Protein AF-A0A379XXB9-F1 (afdb_monomer)

Mean predicted aligned error: 4.7 Å

pLDDT: mean 92.54, std 10.79, range [47.78, 98.31]

Foldseek 3Di:
DDLVPFPLPCVVQVPDPVNQWDQDPPSSGIDGDPQCVVHQVVVVHGRPCQVPDPVNQDADDDCVDCPGPVNVCPVVADWDDPPVVVVPPDPDIHGDDPDDDDDD

Organism: NCBI:txid59207

Solvent-accessible surface area (backbone atoms only — not comparable to full-atom values): 6884 Å² total; per-residue (Å²): 132,61,66,96,76,45,84,50,80,54,58,73,37,76,68,36,95,79,65,67,48,48,67,39,89,80,84,50,19,66,44,57,92,62,70,37,48,91,55,36,43,69,75,75,41,69,32,66,74,42,73,68,37,90,83,58,85,51,79,80,64,50,78,88,38,72,83,27,67,41,35,45,48,64,74,76,43,75,65,49,56,84,70,55,92,72,70,72,73,75,92,61,76,39,70,80,73,95,78,88,70,79,83,129

InterPro domains:
  IPR017896 4Fe-4S ferredoxin-type, iron-sulphur binding domain [PF13247] (4-62)
  IPR017896 4Fe-4S ferredoxin-type, iron-sulphur binding domain [PS51379] (1-26)
  IPR0179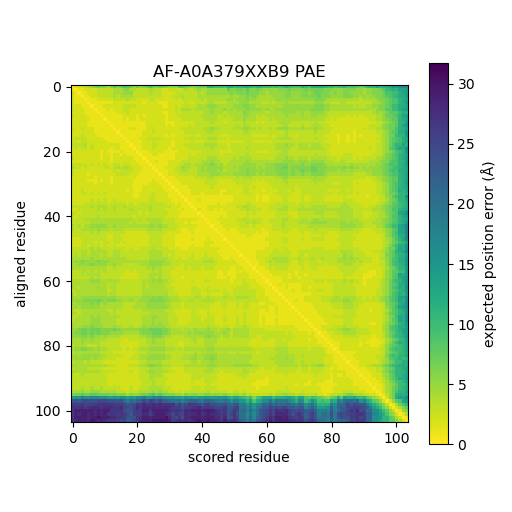00 4Fe-4S ferredoxin, iron-sulphur binding, conserved site [PS00198] (6-17)
  IPR050954 Electron transfer iron-sulfur cluster-binding protein [PTHR43177] (2-100)

Radius of gyration: 16.35 Å; Cα contacts (8 Å, |Δi|>4): 102; chains: 1; bounding box: 35×38×41 Å

Secondary structure (DSSP, 8-state):
--GGG-----HHHHT-TT--EEE-TTT--EEE--TTTTTTGGGTPPPHHHHT-TT-------TT-TTSHHHHHHHHS--B-TTGGGS---S--BPPP-SSPPP-

Nearest PDB structures (foldseek):
  2vpw-assembly1_B  TM=8.910E-01  e=1.878E-07  Thermus thermophilus HB27
  6cz8-assembly2_B  TM=8.639E-01  e=4.612E-06  Shewanella sp. ANA-3
  5ch7-assembly2_D  TM=8.997E-01  e=2.880E-04  Azospira oryzae PS
  2ivf-assembly1_B  TM=9.181E-01  e=3.517E-04  Aromatoleum aromaticum EbN1
  7b04-assembly8_V  TM=8.099E-01  e=2.683E-02  Candidatus Kuenenia stuttgartensis

Structure (mmCIF, N/CA/C/O backbone):
data_AF-A0A379XXB9-F1
#
_entry.id   AF-A0A379XXB9-F1
#
loop_
_atom_site.group_PDB
_atom_site.id
_atom_site.type_symbol
_atom_site.label_atom_id
_atom_site.label_alt_id
_atom_site.label_comp_id
_atom_site.label_asym_id
_atom_site.label_entity_id
_atom_site.label_seq_id
_atom_site.pdbx_PDB_ins_code
_atom_site.Cartn_x
_atom_site.Cartn_y
_atom_site.Cartn_z
_atom_site.occupancy
_atom_site.B_iso_or_equiv
_atom_site.auth_seq_id
_atom_site.auth_comp_id
_atom_site.auth_asym_id
_atom_site.auth_atom_id
_atom_site.pdbx_PDB_model_num
ATOM 1 N N . MET A 1 1 ? 2.106 -4.174 -10.287 1.00 82.19 1 MET A N 1
ATOM 2 C CA . MET A 1 1 ? 2.728 -3.699 -11.534 1.00 82.19 1 MET A CA 1
ATOM 3 C C . MET A 1 1 ? 3.455 -4.889 -12.153 1.00 82.19 1 MET A C 1
ATOM 5 O O . MET A 1 1 ? 3.939 -5.724 -11.389 1.00 82.19 1 MET A O 1
ATOM 9 N N . ASN A 1 2 ? 3.416 -5.047 -13.478 1.00 89.56 2 ASN A N 1
ATOM 10 C CA . ASN A 1 2 ? 4.147 -6.106 -14.175 1.00 89.56 2 ASN A CA 1
ATOM 11 C C . ASN A 1 2 ? 5.374 -5.486 -14.880 1.00 89.56 2 ASN A C 1
ATOM 13 O O . ASN A 1 2 ? 5.157 -4.734 -15.830 1.00 89.56 2 ASN A O 1
ATOM 17 N N . PRO A 1 3 ? 6.608 -5.733 -14.392 1.00 89.81 3 PRO A N 1
ATOM 18 C CA . PRO A 1 3 ? 7.841 -5.226 -14.995 1.00 89.81 3 PRO A CA 1
ATOM 19 C C . PRO A 1 3 ? 7.985 -5.612 -16.462 1.00 89.81 3 PRO A C 1
ATOM 21 O O . PRO A 1 3 ? 8.298 -4.748 -17.271 1.00 89.81 3 PRO A O 1
ATOM 24 N N . ASP A 1 4 ? 7.628 -6.848 -16.808 1.00 93.56 4 ASP A N 1
ATOM 25 C CA . ASP A 1 4 ? 7.843 -7.419 -18.144 1.00 93.56 4 ASP A CA 1
ATOM 26 C C . ASP A 1 4 ? 6.976 -6.760 -19.228 1.00 93.56 4 ASP A C 1
ATOM 28 O O . ASP A 1 4 ? 7.284 -6.826 -20.411 1.00 93.56 4 ASP A O 1
ATOM 32 N N . LEU A 1 5 ? 5.887 -6.095 -18.825 1.00 94.88 5 LEU A N 1
ATOM 33 C CA . LEU A 1 5 ? 4.969 -5.386 -19.725 1.00 94.88 5 LEU A CA 1
ATOM 34 C C . LEU A 1 5 ? 5.162 -3.863 -19.698 1.00 94.88 5 LEU A C 1
ATOM 36 O O . LEU A 1 5 ? 4.442 -3.127 -20.374 1.00 94.88 5 LEU A O 1
ATOM 40 N N . CYS A 1 6 ? 6.060 -3.346 -18.859 1.00 96.69 6 CYS A N 1
ATOM 41 C CA . CYS A 1 6 ? 6.192 -1.910 -18.658 1.00 96.69 6 CYS A CA 1
ATOM 42 C C . CYS A 1 6 ? 7.161 -1.287 -19.661 1.00 96.69 6 CYS A C 1
ATOM 44 O O . CYS A 1 6 ? 8.363 -1.497 -19.586 1.00 96.69 6 CYS A O 1
ATOM 46 N N . VAL A 1 7 ? 6.635 -0.418 -20.523 1.00 95.94 7 VAL A N 1
ATOM 47 C CA . VAL A 1 7 ? 7.414 0.312 -21.542 1.00 95.94 7 VAL A CA 1
ATOM 48 C C . VAL A 1 7 ? 8.007 1.640 -21.048 1.00 95.94 7 VAL A C 1
ATOM 50 O O . VAL A 1 7 ? 8.509 2.431 -21.836 1.00 95.94 7 VAL A O 1
ATOM 53 N N . GLY A 1 8 ? 7.889 1.952 -19.754 1.00 95.12 8 GLY A N 1
ATOM 54 C CA . GLY A 1 8 ? 8.491 3.163 -19.180 1.00 95.12 8 GLY A CA 1
ATOM 55 C C . GLY A 1 8 ? 7.850 4.500 -19.586 1.00 95.12 8 GLY A C 1
ATOM 56 O O . GLY A 1 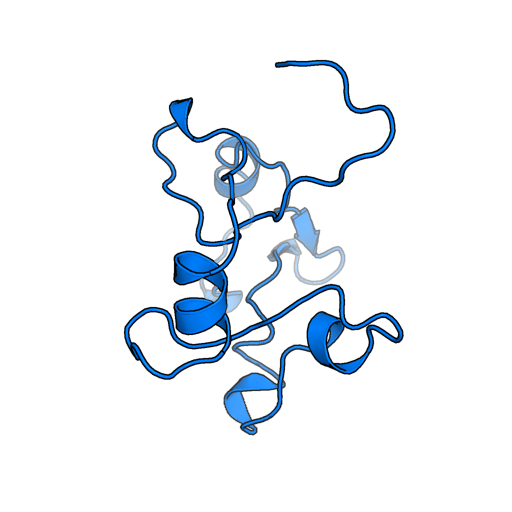8 ? 8.423 5.541 -19.294 1.00 95.12 8 GLY A O 1
ATOM 57 N N . CYS A 1 9 ? 6.650 4.519 -20.182 1.00 95.94 9 CYS A N 1
ATOM 58 C CA . CYS A 1 9 ? 5.993 5.747 -20.678 1.00 95.94 9 CYS A CA 1
ATOM 59 C C . CYS A 1 9 ? 5.584 6.773 -19.601 1.00 95.94 9 CYS A C 1
ATOM 61 O O . CYS A 1 9 ? 5.151 7.872 -19.922 1.00 95.94 9 CYS A O 1
ATOM 63 N N . GLN A 1 10 ? 5.660 6.410 -18.318 1.00 96.06 10 GLN A N 1
ATOM 64 C CA . GLN A 1 10 ? 5.379 7.270 -17.157 1.00 96.06 10 GLN A CA 1
ATOM 65 C C . GLN A 1 10 ? 3.951 7.833 -17.028 1.00 96.06 10 GLN A C 1
ATOM 67 O O . GLN A 1 10 ? 3.633 8.412 -15.989 1.00 96.06 10 GLN A O 1
ATOM 72 N N . TYR A 1 11 ? 3.033 7.583 -17.968 1.00 97.25 11 TYR A N 1
ATOM 73 C CA . TYR A 1 11 ? 1.641 8.043 -17.843 1.00 97.25 11 TYR A CA 1
ATOM 74 C C . TYR A 1 11 ? 0.957 7.560 -16.568 1.00 97.25 11 TYR A C 1
ATOM 76 O O . TYR A 1 11 ? 0.176 8.281 -15.954 1.00 97.25 11 TYR A O 1
ATOM 84 N N . CYS A 1 12 ? 1.299 6.357 -16.109 1.00 96.50 12 CYS A N 1
ATOM 85 C CA . CYS A 1 12 ? 0.751 5.833 -14.869 1.00 96.50 12 CYS A CA 1
ATOM 86 C C . CYS A 1 12 ? 1.187 6.640 -13.626 1.00 96.50 12 CYS A C 1
ATOM 88 O O . CYS A 1 12 ? 0.446 6.671 -12.643 1.00 96.50 12 CYS A O 1
ATOM 90 N N . ILE A 1 13 ? 2.358 7.289 -13.673 1.00 97.06 13 ILE A N 1
ATOM 91 C CA . ILE A 1 13 ? 2.879 8.171 -12.621 1.00 97.06 13 ILE A CA 1
ATOM 92 C C . ILE A 1 13 ? 2.120 9.495 -12.655 1.00 97.06 13 ILE A C 1
ATOM 94 O O . ILE A 1 13 ? 1.565 9.887 -11.629 1.00 97.06 13 ILE A O 1
ATOM 98 N N . ALA A 1 14 ? 2.015 10.116 -13.834 1.00 97.12 14 ALA A N 1
ATOM 99 C CA . ALA A 1 14 ? 1.262 11.356 -14.029 1.00 97.12 14 ALA A CA 1
ATOM 100 C C . ALA A 1 14 ? -0.213 11.216 -13.609 1.00 97.12 14 ALA A C 1
ATOM 102 O O . ALA A 1 14 ? -0.765 12.097 -12.957 1.00 97.12 14 ALA A O 1
ATOM 103 N N . ALA A 1 15 ? -0.830 10.070 -13.906 1.00 97.12 15 ALA A N 1
ATOM 104 C CA . ALA A 1 15 ? -2.223 9.793 -13.571 1.00 97.12 15 ALA A CA 1
ATOM 105 C C . ALA A 1 15 ? -2.474 9.538 -12.073 1.00 97.12 15 ALA A C 1
ATOM 107 O O . ALA A 1 15 ? -3.623 9.547 -11.636 1.00 97.12 15 ALA A O 1
ATOM 108 N N . CYS A 1 16 ? -1.448 9.241 -11.266 1.00 96.94 16 CYS A N 1
ATOM 109 C CA . CYS A 1 16 ? -1.660 8.861 -9.872 1.00 96.94 16 CYS A CA 1
ATOM 110 C C . CYS A 1 16 ? -1.813 10.100 -8.972 1.00 96.94 16 CYS A C 1
ATOM 112 O O . CYS A 1 16 ? -0.813 10.758 -8.674 1.00 96.94 16 CYS A O 1
ATOM 114 N N . PRO A 1 17 ? -3.004 10.370 -8.399 1.00 96.88 17 PRO A N 1
ATOM 115 C CA . PRO A 1 17 ? -3.220 11.585 -7.607 1.00 96.88 17 PRO A CA 1
ATOM 116 C C . PRO A 1 17 ? -2.488 11.577 -6.259 1.00 96.88 17 PRO A C 1
ATOM 118 O O . PRO A 1 17 ? -2.434 12.591 -5.562 1.00 96.88 17 PRO A O 1
ATOM 121 N N . TYR A 1 18 ? -1.939 10.428 -5.871 1.00 96.56 18 TYR A N 1
ATOM 122 C CA . TYR A 1 18 ? -1.195 10.237 -4.631 1.00 96.56 18 TYR A CA 1
ATOM 123 C C . TYR A 1 18 ? 0.316 10.387 -4.815 1.00 96.56 18 TYR A C 1
ATOM 125 O O . TYR A 1 18 ? 1.023 10.417 -3.818 1.00 96.56 18 TYR A O 1
ATOM 133 N N . ARG A 1 19 ? 0.816 10.466 -6.061 1.00 95.06 19 ARG A N 1
ATOM 134 C CA . ARG A 1 19 ? 2.258 10.543 -6.372 1.00 95.06 19 ARG A CA 1
ATOM 135 C C . ARG A 1 19 ? 3.102 9.433 -5.717 1.00 95.06 19 ARG A C 1
ATOM 137 O O . ARG A 1 19 ? 4.252 9.639 -5.365 1.00 95.06 19 ARG A O 1
ATOM 144 N N . VAL A 1 20 ? 2.530 8.235 -5.580 1.00 96.38 20 VAL A N 1
ATOM 145 C CA . VAL A 1 20 ? 3.181 7.056 -4.961 1.00 96.38 20 VAL A CA 1
ATOM 146 C C . VAL A 1 20 ? 3.712 6.048 -5.986 1.00 96.38 20 VAL A C 1
ATOM 148 O O . VAL A 1 20 ? 3.902 4.873 -5.671 1.00 96.38 20 VAL A O 1
ATOM 151 N N . ARG A 1 21 ? 3.882 6.476 -7.239 1.00 96.75 21 ARG A N 1
ATOM 152 C CA . ARG A 1 21 ? 4.491 5.676 -8.307 1.00 96.75 21 ARG A CA 1
ATOM 153 C C . ARG A 1 21 ? 5.771 6.365 -8.756 1.00 96.75 21 ARG A C 1
ATOM 155 O O . ARG A 1 21 ? 5.782 7.586 -8.868 1.00 96.75 21 ARG A O 1
ATOM 162 N N . PHE A 1 22 ? 6.808 5.591 -9.024 1.00 96.38 22 PHE A N 1
ATOM 163 C CA . PHE A 1 22 ? 8.135 6.090 -9.387 1.00 96.38 22 PHE A CA 1
ATOM 164 C C . PHE A 1 22 ? 8.750 5.212 -10.478 1.00 96.38 22 PHE A C 1
ATOM 166 O O . PHE A 1 22 ? 8.217 4.148 -10.774 1.00 96.38 22 PHE A O 1
ATOM 173 N N . ILE A 1 23 ? 9.844 5.647 -11.103 1.00 96.56 23 ILE A N 1
ATOM 174 C CA . ILE A 1 23 ? 10.622 4.807 -12.023 1.00 96.56 23 ILE A CA 1
ATOM 175 C C . ILE A 1 23 ? 11.760 4.163 -11.244 1.00 96.56 23 ILE A C 1
ATOM 177 O O . ILE A 1 23 ? 12.530 4.855 -10.580 1.00 96.56 23 ILE A O 1
ATOM 181 N N . HIS A 1 24 ? 11.869 2.841 -11.327 1.00 95.25 24 HIS A N 1
ATOM 182 C CA . HIS A 1 24 ? 12.967 2.119 -10.710 1.00 95.25 24 HIS A CA 1
ATOM 183 C C . HIS A 1 24 ? 14.289 2.472 -11.424 1.00 95.25 24 HIS A C 1
ATOM 185 O O . HIS A 1 24 ? 14.359 2.402 -12.657 1.00 95.25 24 HIS A O 1
ATOM 191 N N . PRO A 1 25 ? 15.358 2.835 -10.691 1.00 94.19 25 PRO A N 1
ATOM 192 C CA . PRO A 1 25 ? 16.559 3.425 -11.284 1.00 94.19 25 PRO A CA 1
ATOM 193 C C . PRO A 1 25 ? 17.322 2.471 -12.212 1.00 94.19 25 PRO A C 1
ATOM 195 O O . PRO A 1 25 ? 17.933 2.939 -13.171 1.00 94.19 25 PRO A O 1
ATOM 198 N N . VAL A 1 26 ? 17.255 1.159 -11.954 1.00 93.56 26 VAL A N 1
ATOM 199 C CA . VAL A 1 26 ? 17.942 0.118 -12.743 1.00 93.56 26 VAL A CA 1
ATOM 200 C C . VAL A 1 26 ? 17.064 -0.400 -13.883 1.00 93.56 26 VAL A C 1
ATOM 202 O O . VAL A 1 26 ? 17.362 -0.134 -15.038 1.00 93.56 26 VAL A O 1
ATOM 205 N N . SER A 1 27 ? 15.946 -1.074 -13.578 1.00 94.00 27 SER A N 1
ATOM 206 C CA . SER A 1 27 ? 15.053 -1.649 -14.598 1.00 94.00 27 SER A CA 1
ATOM 207 C C . SER A 1 27 ? 14.346 -0.628 -15.496 1.00 94.00 27 SER A C 1
ATOM 209 O O . SER A 1 27 ? 13.768 -1.020 -16.502 1.00 94.00 27 SER A O 1
ATOM 211 N N . LYS A 1 28 ? 14.335 0.666 -15.136 1.00 95.19 28 LYS A N 1
ATOM 212 C CA . LYS A 1 28 ? 13.602 1.743 -15.837 1.00 95.19 28 LYS A CA 1
ATOM 213 C C 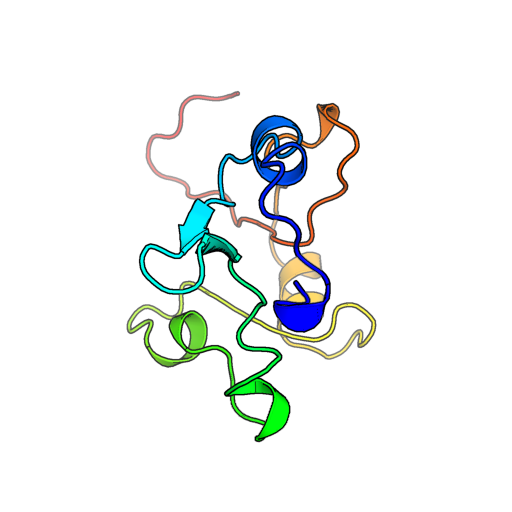. LYS A 1 28 ? 12.093 1.507 -15.961 1.00 95.19 28 LYS A C 1
ATOM 215 O O . LYS A 1 28 ? 11.402 2.204 -16.701 1.00 95.19 28 LYS A O 1
ATOM 220 N N . THR A 1 29 ? 11.554 0.575 -15.183 1.00 96.94 29 THR A N 1
ATOM 221 C CA . THR A 1 29 ? 10.127 0.279 -15.139 1.00 96.94 29 THR A CA 1
ATOM 222 C C . THR A 1 29 ? 9.440 1.062 -14.020 1.00 96.94 29 THR A C 1
ATOM 224 O O . THR A 1 29 ? 10.061 1.387 -13.008 1.00 96.94 29 THR A O 1
ATOM 227 N N . ALA A 1 30 ? 8.145 1.345 -14.158 1.00 97.25 30 ALA A N 1
ATOM 228 C CA . ALA A 1 30 ? 7.376 1.975 -13.085 1.00 97.25 30 ALA A CA 1
ATOM 229 C C . ALA A 1 30 ? 7.248 1.050 -11.868 1.00 97.25 30 ALA A C 1
ATOM 231 O O . ALA A 1 30 ? 7.033 -0.138 -12.024 1.00 97.25 30 ALA A O 1
ATOM 232 N N . ASP A 1 31 ? 7.296 1.571 -10.655 1.00 95.81 31 ASP A N 1
ATOM 233 C CA . ASP A 1 31 ? 7.089 0.784 -9.447 1.00 95.81 31 ASP A CA 1
ATOM 234 C C . ASP A 1 31 ? 6.257 1.558 -8.420 1.00 95.81 31 ASP A C 1
ATOM 236 O O . ASP A 1 31 ? 6.023 2.766 -8.549 1.00 95.81 31 ASP A O 1
ATOM 240 N N . LYS A 1 32 ? 5.696 0.826 -7.461 1.00 95.69 32 LYS A N 1
ATOM 241 C CA . LYS A 1 32 ? 4.875 1.335 -6.361 1.00 95.69 32 LYS A CA 1
ATOM 242 C C . LYS A 1 32 ? 4.742 0.266 -5.283 1.00 95.69 32 LY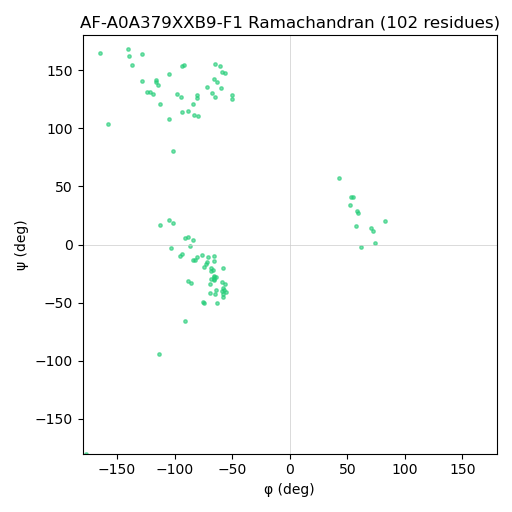S A C 1
ATOM 244 O O . LYS A 1 32 ? 4.846 -0.922 -5.573 1.00 95.69 32 LYS A O 1
ATOM 249 N N . CYS A 1 33 ? 4.305 0.668 -4.091 1.00 96.25 33 CYS A N 1
ATOM 250 C CA . CYS A 1 33 ? 3.820 -0.283 -3.089 1.00 96.25 33 CYS A CA 1
ATOM 251 C C . CYS A 1 33 ? 2.785 -1.249 -3.703 1.00 96.25 33 CYS A C 1
ATOM 253 O O . CYS A 1 33 ? 1.788 -0.830 -4.310 1.00 96.25 33 CYS A O 1
ATOM 255 N N . ASP A 1 34 ? 3.026 -2.550 -3.572 1.00 95.88 34 ASP A N 1
ATOM 256 C CA . ASP A 1 34 ? 2.143 -3.630 -4.013 1.00 95.88 34 ASP A CA 1
ATOM 257 C C . ASP A 1 34 ? 1.555 -4.418 -2.834 1.00 95.88 34 ASP A C 1
ATOM 259 O O . ASP A 1 34 ? 1.057 -5.520 -3.036 1.00 95.88 34 ASP A O 1
ATOM 263 N N . PHE A 1 35 ? 1.620 -3.850 -1.625 1.00 97.00 35 PHE A N 1
ATOM 264 C CA . PHE A 1 35 ? 1.295 -4.511 -0.358 1.00 97.00 35 PHE A CA 1
ATOM 265 C C . PHE A 1 35 ? 2.125 -5.771 -0.082 1.00 97.00 35 PHE A C 1
ATOM 267 O O . PHE A 1 35 ? 1.660 -6.679 0.594 1.00 97.00 35 PHE A O 1
ATOM 274 N N . CYS A 1 36 ? 3.359 -5.837 -0.594 1.00 97.19 36 CYS A N 1
ATOM 275 C CA . CYS A 1 36 ? 4.220 -7.019 -0.507 1.00 97.19 36 CYS A CA 1
ATOM 276 C C . CYS A 1 36 ? 3.598 -8.261 -1.164 1.00 97.19 36 CYS A C 1
ATOM 278 O O . CYS A 1 36 ? 3.910 -9.391 -0.784 1.00 97.19 36 CYS A O 1
ATOM 280 N N . ARG A 1 37 ? 2.722 -8.068 -2.160 1.00 95.88 37 ARG A N 1
ATOM 281 C CA . ARG A 1 37 ? 2.003 -9.154 -2.840 1.00 95.88 37 ARG A CA 1
ATOM 282 C C . ARG A 1 37 ? 2.944 -10.172 -3.469 1.00 95.88 37 ARG A C 1
ATOM 284 O O . ARG A 1 37 ? 2.683 -11.366 -3.393 1.00 95.88 37 ARG A O 1
ATOM 291 N N . LYS A 1 38 ? 4.014 -9.710 -4.120 1.00 94.06 38 LYS A N 1
ATOM 292 C CA . LYS A 1 38 ? 4.971 -10.602 -4.798 1.00 94.06 38 LYS A CA 1
ATOM 293 C C . LYS A 1 38 ? 6.022 -11.215 -3.868 1.00 94.06 38 LYS A C 1
ATOM 295 O O . LYS A 1 38 ? 6.722 -12.122 -4.301 1.00 94.06 38 LYS A O 1
ATOM 300 N N . THR A 1 39 ? 6.145 -10.702 -2.646 1.00 95.69 39 THR A N 1
ATOM 301 C CA . THR A 1 39 ? 7.157 -11.115 -1.668 1.00 95.69 39 THR A CA 1
ATOM 302 C C . THR A 1 39 ? 6.478 -11.789 -0.478 1.00 95.69 39 THR A C 1
ATOM 304 O O . THR A 1 39 ? 6.145 -12.965 -0.542 1.00 95.69 39 THR A O 1
ATOM 307 N N . ARG A 1 40 ? 6.179 -11.035 0.578 1.00 97.75 40 ARG A N 1
ATOM 308 C CA . ARG A 1 40 ? 5.764 -11.563 1.884 1.00 97.75 40 ARG A CA 1
ATOM 309 C C . ARG A 1 40 ? 4.381 -12.201 1.884 1.00 97.75 40 ARG A C 1
ATOM 311 O O . ARG A 1 40 ? 4.218 -13.276 2.448 1.00 97.75 40 ARG A O 1
ATOM 318 N N . LEU A 1 41 ? 3.403 -11.595 1.207 1.00 96.19 41 LEU A N 1
ATOM 319 C CA . LEU A 1 41 ? 2.050 -12.164 1.160 1.00 96.19 41 LEU A CA 1
ATOM 320 C C . LEU A 1 41 ? 2.019 -13.505 0.420 1.00 96.19 41 LEU A C 1
ATOM 322 O O . LEU A 1 41 ? 1.214 -14.366 0.760 1.00 96.19 41 LEU A O 1
ATOM 326 N N . LYS A 1 42 ? 2.907 -13.707 -0.564 1.00 95.62 42 LYS A N 1
ATOM 327 C CA . LYS A 1 42 ? 3.044 -14.989 -1.271 1.00 95.62 42 LYS A CA 1
ATOM 328 C C . LYS A 1 42 ? 3.516 -16.112 -0.337 1.00 95.62 42 LYS A C 1
ATOM 330 O O . LYS A 1 42 ? 3.188 -17.268 -0.568 1.00 95.62 42 LYS A O 1
ATOM 335 N N . GLU A 1 43 ? 4.248 -15.764 0.717 1.00 96.88 43 GLU A N 1
ATOM 336 C CA . GLU A 1 43 ? 4.739 -16.675 1.759 1.00 96.88 43 GLU A CA 1
ATOM 337 C C . GLU A 1 43 ? 3.765 -16.797 2.946 1.00 96.88 43 GLU A C 1
ATOM 339 O O . GLU A 1 43 ? 4.106 -17.392 3.964 1.00 96.88 43 GLU A O 1
ATOM 344 N N . GLY A 1 44 ? 2.573 -16.190 2.869 1.00 96.00 44 GLY A N 1
ATOM 345 C CA . GLY A 1 44 ? 1.620 -16.149 3.984 1.00 96.00 44 GLY A CA 1
ATOM 346 C C . GLY A 1 44 ? 2.028 -15.212 5.130 1.00 96.00 44 GLY A C 1
ATOM 347 O O . GLY A 1 44 ? 1.421 -15.249 6.197 1.00 96.00 44 GLY A O 1
ATOM 348 N N . ARG A 1 45 ? 3.041 -14.359 4.931 1.00 97.19 45 ARG A N 1
ATOM 349 C CA . ARG A 1 45 ? 3.507 -13.380 5.926 1.00 97.19 45 ARG A CA 1
ATOM 350 C C . ARG A 1 45 ? 2.810 -12.035 5.753 1.00 97.19 45 ARG A C 1
ATOM 352 O O . ARG A 1 45 ? 2.428 -11.663 4.646 1.00 97.19 45 ARG A O 1
ATOM 359 N N . LEU A 1 46 ? 2.727 -11.252 6.829 1.00 97.38 46 LEU A N 1
ATOM 360 C CA . LEU A 1 46 ? 2.225 -9.878 6.766 1.00 97.38 46 LEU A CA 1
ATOM 361 C C . LEU A 1 46 ? 3.151 -8.968 5.932 1.00 97.38 46 LEU A C 1
ATOM 363 O O . LEU A 1 46 ? 4.354 -9.239 5.810 1.00 97.38 46 LEU A O 1
ATOM 367 N N . PRO A 1 47 ? 2.631 -7.861 5.362 1.00 98.31 47 PRO A N 1
ATOM 368 C CA . PRO A 1 47 ? 3.459 -6.872 4.681 1.00 98.31 47 PRO A CA 1
ATOM 369 C C . PRO A 1 47 ? 4.566 -6.324 5.585 1.00 98.31 47 PRO A C 1
ATOM 371 O O . PRO A 1 47 ? 4.383 -6.169 6.790 1.00 98.31 47 PRO A O 1
ATOM 374 N N . ALA A 1 48 ? 5.710 -5.976 4.991 1.00 98.12 48 ALA A N 1
ATOM 375 C CA . ALA A 1 48 ? 6.914 -5.620 5.742 1.00 98.12 48 ALA A CA 1
ATOM 376 C C . ALA A 1 48 ? 6.672 -4.443 6.695 1.00 98.12 48 ALA A C 1
ATOM 378 O O . ALA A 1 48 ? 7.040 -4.515 7.857 1.00 98.12 48 ALA A O 1
ATOM 379 N N . CYS A 1 49 ? 5.992 -3.399 6.212 1.00 98.00 49 CYS A N 1
ATOM 380 C CA . CYS A 1 49 ? 5.679 -2.212 7.003 1.00 98.00 49 CYS A CA 1
ATOM 381 C C . CYS A 1 49 ? 4.723 -2.484 8.174 1.00 98.00 49 CYS A C 1
ATOM 383 O O . CYS A 1 49 ? 4.769 -1.758 9.161 1.00 98.00 49 CYS A O 1
ATOM 385 N N . VAL A 1 50 ? 3.867 -3.505 8.068 1.00 97.81 50 VAL A N 1
ATOM 386 C CA . VAL A 1 50 ? 2.935 -3.913 9.129 1.00 97.81 50 VAL A CA 1
ATOM 387 C C . VAL A 1 50 ? 3.704 -4.648 10.219 1.00 97.81 50 VAL A C 1
ATOM 389 O O . VAL A 1 50 ? 3.610 -4.290 11.387 1.00 97.81 50 VAL A O 1
ATOM 392 N N . GLU A 1 51 ? 4.521 -5.629 9.829 1.00 96.56 51 GLU A N 1
ATOM 393 C CA . GLU A 1 51 ? 5.301 -6.445 10.767 1.00 96.56 51 GLU A CA 1
ATOM 394 C C . GLU A 1 51 ? 6.418 -5.647 11.452 1.00 96.56 51 GLU A C 1
ATOM 396 O O . GLU A 1 51 ? 6.714 -5.881 12.619 1.00 96.56 51 GLU A O 1
ATOM 401 N N . SER A 1 52 ? 7.022 -4.676 10.759 1.00 97.44 52 SER A N 1
ATOM 40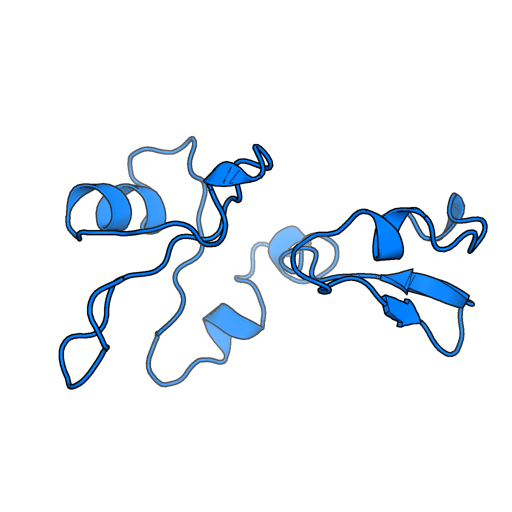2 C CA . SER A 1 52 ? 8.129 -3.883 11.302 1.00 97.44 52 SER A CA 1
ATOM 403 C C . SER A 1 52 ? 7.694 -2.741 12.222 1.00 97.44 52 SER A C 1
ATOM 405 O O . SER A 1 52 ? 8.555 -2.087 12.802 1.00 97.44 52 SER A O 1
ATOM 407 N N . CYS A 1 53 ? 6.400 -2.409 12.299 1.00 95.88 53 CYS A N 1
ATOM 408 C CA . CYS A 1 53 ? 5.934 -1.230 13.026 1.00 95.88 53 CYS A CA 1
ATOM 409 C C . CYS A 1 53 ? 5.875 -1.501 14.543 1.00 95.88 53 CYS A C 1
ATOM 411 O O . CYS A 1 53 ? 4.975 -2.216 14.989 1.00 95.88 53 CYS A O 1
ATOM 413 N N . PRO A 1 54 ? 6.752 -0.896 15.369 1.00 95.44 54 PRO A N 1
ATOM 414 C CA . PRO A 1 54 ? 6.795 -1.191 16.804 1.00 95.44 54 PRO A CA 1
ATOM 415 C C . PRO A 1 54 ? 5.545 -0.698 17.544 1.00 95.44 54 PRO A C 1
ATOM 417 O O . PRO A 1 54 ? 5.123 -1.298 18.528 1.00 95.44 54 PRO A O 1
ATOM 420 N N . THR A 1 55 ? 4.922 0.376 17.052 1.00 95.19 55 THR A N 1
ATOM 421 C CA . THR A 1 55 ? 3.703 0.964 17.624 1.00 95.19 55 THR A CA 1
ATOM 422 C C . THR A 1 55 ? 2.419 0.328 17.096 1.00 95.19 55 THR A C 1
ATOM 424 O O . THR A 1 55 ? 1.337 0.732 17.514 1.00 95.19 55 THR A O 1
ATOM 427 N N . LYS A 1 56 ? 2.513 -0.646 16.176 1.00 93.00 56 LYS A N 1
ATOM 428 C CA . LYS A 1 56 ? 1.362 -1.304 15.532 1.00 93.00 56 LYS A CA 1
ATOM 429 C C . LYS A 1 56 ? 0.379 -0.315 14.887 1.00 93.00 56 LYS A C 1
ATOM 431 O O . LYS A 1 56 ? -0.833 -0.479 14.955 1.00 93.00 56 LYS A O 1
ATOM 436 N N . ALA A 1 57 ? 0.908 0.722 14.236 1.00 93.75 57 ALA A N 1
ATOM 437 C CA . ALA A 1 57 ? 0.104 1.761 13.588 1.00 93.75 57 ALA A CA 1
ATOM 438 C C . ALA A 1 57 ? -0.617 1.294 12.307 1.00 93.75 57 ALA A C 1
ATOM 440 O O . ALA A 1 57 ? -1.491 1.995 11.798 1.00 93.75 57 ALA A O 1
ATOM 441 N N . LEU A 1 58 ? -0.228 0.146 11.748 1.00 96.50 58 LEU A N 1
ATOM 442 C CA . LEU A 1 58 ? -0.774 -0.394 10.508 1.00 96.50 58 LEU A CA 1
ATOM 443 C C . LEU A 1 58 ? -1.431 -1.745 10.780 1.00 96.50 58 LEU A C 1
ATOM 445 O O . LEU A 1 58 ? -0.782 -2.640 11.310 1.00 96.50 58 LEU A O 1
ATOM 449 N N . THR A 1 59 ? -2.668 -1.906 10.317 1.00 96.56 59 THR A N 1
ATOM 450 C CA . THR A 1 59 ? -3.361 -3.198 10.250 1.00 96.56 59 THR A CA 1
ATOM 451 C C . THR A 1 59 ? -3.605 -3.555 8.789 1.00 96.56 59 THR A C 1
ATOM 453 O O . THR A 1 59 ? -3.991 -2.703 7.983 1.00 96.56 59 THR A O 1
ATOM 456 N N . PHE A 1 60 ? -3.380 -4.817 8.431 1.00 97.44 60 PHE A N 1
ATOM 457 C CA . PHE A 1 60 ? -3.582 -5.334 7.081 1.00 97.44 60 PHE A CA 1
ATOM 458 C C . PHE A 1 60 ? -4.448 -6.590 7.119 1.00 97.44 60 PHE A C 1
ATOM 460 O O . PHE A 1 60 ? -4.285 -7.424 8.002 1.00 97.44 60 PHE A O 1
ATOM 467 N N . GLY A 1 61 ? -5.354 -6.738 6.155 1.00 96.38 61 GLY A N 1
ATOM 468 C CA . GLY A 1 61 ? -6.239 -7.895 6.082 1.00 96.38 61 GLY A CA 1
ATOM 469 C C . GLY A 1 61 ? -7.143 -7.878 4.854 1.00 96.38 61 GLY A C 1
ATOM 470 O O . GLY A 1 61 ? -7.081 -6.961 4.029 1.00 96.38 61 GLY A O 1
ATOM 471 N N . ASN A 1 62 ? -7.975 -8.912 4.739 1.00 96.00 62 ASN A N 1
ATOM 472 C CA . ASN A 1 62 ? -8.939 -9.057 3.658 1.00 96.00 62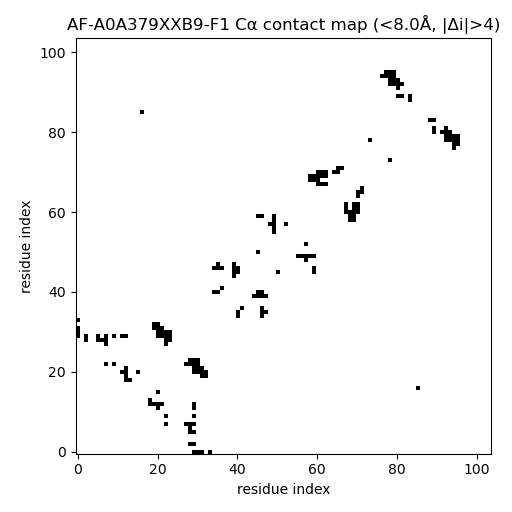 ASN A CA 1
ATOM 473 C C . ASN A 1 62 ? -10.230 -8.284 3.974 1.00 96.00 62 ASN A C 1
ATOM 475 O O . ASN A 1 62 ? -10.889 -8.562 4.969 1.00 96.00 62 ASN A O 1
ATOM 479 N N . LEU A 1 63 ? -10.603 -7.332 3.118 1.00 96.19 63 LEU A N 1
ATOM 480 C CA . LEU A 1 63 ? -11.834 -6.549 3.287 1.00 96.19 63 LEU A CA 1
ATOM 481 C C . LEU A 1 63 ? -13.106 -7.340 2.956 1.00 96.19 63 LEU A C 1
ATOM 483 O O . LEU A 1 63 ? -14.183 -6.928 3.374 1.00 96.19 63 LEU A O 1
ATOM 487 N N . ASP A 1 64 ? -12.983 -8.441 2.210 1.00 96.62 64 ASP A N 1
ATOM 488 C CA . ASP A 1 64 ? -14.111 -9.316 1.870 1.00 96.62 64 ASP A CA 1
ATOM 489 C C . ASP A 1 64 ? -14.403 -10.331 2.991 1.00 96.62 64 ASP A C 1
ATOM 491 O O . ASP A 1 64 ? -15.460 -10.954 3.010 1.00 96.62 64 ASP A O 1
ATOM 495 N N . ASP A 1 65 ? -13.477 -10.477 3.943 1.00 97.69 65 ASP A N 1
ATOM 496 C CA . ASP A 1 65 ? -13.650 -11.272 5.154 1.00 97.69 65 ASP A CA 1
ATOM 497 C C . ASP A 1 65 ? -14.153 -10.358 6.291 1.00 97.69 65 ASP A C 1
ATOM 499 O O . ASP A 1 65 ? -13.419 -9.453 6.716 1.00 97.69 65 ASP A O 1
ATOM 503 N N . PRO A 1 66 ? -15.391 -10.545 6.790 1.00 96.00 66 PRO A N 1
ATOM 504 C CA . PRO A 1 66 ? -15.956 -9.712 7.847 1.00 96.00 66 PRO A CA 1
ATOM 505 C C . PRO A 1 66 ? -15.245 -9.878 9.198 1.00 96.00 66 PRO A C 1
ATOM 507 O O . PRO A 1 66 ? -15.309 -8.945 10.011 1.00 96.00 66 PRO A O 1
ATOM 510 N N . ASP A 1 67 ? -14.554 -10.997 9.421 1.00 96.44 67 ASP A N 1
ATOM 511 C CA . ASP A 1 67 ? -13.877 -11.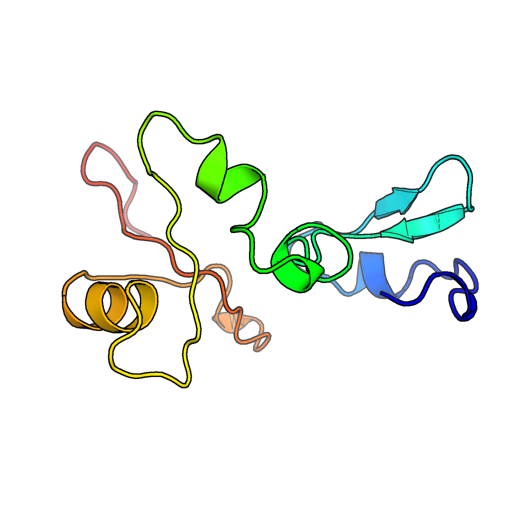333 10.678 1.00 96.44 67 ASP A CA 1
ATOM 512 C C . ASP A 1 67 ? -12.398 -10.915 10.687 1.00 96.44 67 ASP A C 1
ATOM 514 O O . ASP A 1 67 ? -11.740 -10.906 11.741 1.00 96.44 67 ASP A O 1
ATOM 518 N N . SER A 1 68 ? -11.880 -10.468 9.540 1.00 96.88 68 SER A N 1
ATOM 519 C CA . SER A 1 68 ? -10.532 -9.921 9.442 1.00 96.88 68 SER A CA 1
ATOM 520 C C . SER A 1 68 ? -10.345 -8.714 10.369 1.00 96.88 68 SER A C 1
ATOM 522 O O . SER A 1 68 ? -11.267 -7.937 10.641 1.00 96.88 68 SER A O 1
ATOM 524 N N . GLU A 1 69 ? -9.122 -8.539 10.873 1.00 94.75 69 GLU A N 1
ATOM 525 C CA . GLU A 1 69 ? -8.810 -7.463 11.822 1.00 94.75 69 GLU A CA 1
ATOM 526 C C . GLU A 1 69 ? -9.122 -6.077 11.237 1.00 94.75 69 GLU A C 1
ATOM 528 O O . GLU A 1 69 ? -9.700 -5.228 11.913 1.00 94.75 69 GLU A O 1
ATOM 533 N N . VAL A 1 70 ? -8.826 -5.865 9.949 1.00 96.62 70 VAL A N 1
ATOM 534 C CA . VAL A 1 70 ? -9.149 -4.607 9.266 1.00 96.62 70 VAL A CA 1
ATOM 535 C C . VAL A 1 70 ? -10.662 -4.392 9.164 1.00 96.62 70 VAL A C 1
ATOM 537 O O . VAL A 1 70 ? -11.128 -3.289 9.437 1.00 96.62 70 VAL A O 1
ATOM 540 N N . SER A 1 71 ? -11.447 -5.424 8.838 1.00 96.81 71 SER A N 1
ATOM 541 C CA . SER A 1 71 ? -12.907 -5.317 8.736 1.00 96.81 71 SER A CA 1
ATOM 542 C C . SER A 1 71 ? -13.552 -4.991 10.082 1.00 96.81 71 SER A C 1
ATOM 544 O O . SER A 1 71 ? -14.470 -4.171 10.132 1.00 96.81 71 SER A O 1
ATOM 546 N N . ARG A 1 72 ? -13.046 -5.574 11.177 1.00 96.31 72 ARG A N 1
ATOM 547 C CA . ARG A 1 72 ? -13.463 -5.231 12.546 1.00 96.31 72 ARG A CA 1
ATOM 548 C C . ARG A 1 72 ? -13.125 -3.781 12.897 1.00 96.31 72 ARG A C 1
ATOM 550 O O . ARG A 1 72 ? -14.024 -3.022 13.255 1.00 96.31 72 ARG A O 1
ATOM 557 N N . LEU A 1 73 ? -11.881 -3.350 12.672 1.00 94.88 73 LEU A N 1
ATOM 558 C CA . LEU A 1 73 ? -11.454 -1.969 12.945 1.00 94.88 73 LEU A CA 1
ATOM 559 C C . LEU A 1 73 ? -12.276 -0.921 12.185 1.00 94.88 73 LEU A C 1
ATOM 561 O O . LEU A 1 73 ? -12.572 0.136 12.739 1.00 94.88 73 LEU A O 1
ATOM 565 N N . LEU A 1 74 ? -12.662 -1.204 10.937 1.00 95.81 74 LEU A N 1
ATOM 566 C CA . LEU A 1 74 ? -13.487 -0.297 10.133 1.00 95.81 74 LEU A CA 1
ATOM 567 C C . LEU A 1 74 ? -14.924 -0.147 10.650 1.00 95.81 74 LEU A C 1
ATOM 569 O O . LEU A 1 74 ? -15.563 0.855 10.332 1.00 95.81 74 LEU A O 1
ATOM 573 N N . ARG A 1 75 ? -15.434 -1.116 11.422 1.00 95.88 75 ARG A N 1
ATOM 574 C CA . ARG A 1 75 ? -16.740 -1.019 12.097 1.00 95.88 75 ARG A CA 1
ATOM 575 C C . ARG A 1 75 ? -16.640 -0.309 13.445 1.00 95.88 75 ARG A C 1
ATOM 577 O O . ARG A 1 75 ? -17.576 0.375 13.839 1.00 95.88 75 ARG A O 1
ATOM 584 N N . GLU A 1 76 ? -15.521 -0.483 14.142 1.00 94.94 76 GLU A N 1
ATOM 585 C CA . GLU A 1 76 ? -15.335 -0.003 15.516 1.00 94.94 76 GLU A CA 1
ATOM 586 C C . GLU A 1 76 ? -14.806 1.432 15.607 1.00 94.94 76 GLU A C 1
ATOM 588 O O . GLU A 1 76 ? -15.102 2.137 16.572 1.00 94.94 76 GLU A O 1
ATOM 593 N N . LYS A 1 77 ? -13.992 1.875 14.641 1.00 91.94 77 LYS A N 1
ATOM 594 C CA . LYS A 1 77 ? -13.330 3.185 14.686 1.00 91.94 77 LYS A CA 1
ATOM 595 C C . LYS A 1 77 ? -13.807 4.090 13.552 1.00 91.94 77 LYS A C 1
ATOM 597 O O . LYS A 1 77 ? -13.939 3.625 12.417 1.00 91.94 77 LYS A O 1
ATOM 602 N N . PRO A 1 78 ? -13.980 5.403 13.804 1.00 92.81 78 PRO A N 1
ATOM 603 C CA . PRO A 1 78 ? -14.155 6.352 12.716 1.00 92.81 78 PRO A CA 1
ATOM 604 C C . PRO A 1 78 ? -12.917 6.302 11.820 1.00 92.81 78 PRO A C 1
ATOM 606 O O . PRO A 1 78 ? -11.783 6.290 12.301 1.00 92.81 78 PRO A O 1
ATOM 609 N N . THR A 1 79 ? -13.127 6.263 10.508 1.00 94.25 79 THR A N 1
ATOM 610 C CA . THR A 1 79 ? -12.034 6.291 9.537 1.00 94.25 79 THR A CA 1
ATOM 611 C C . THR A 1 79 ? -12.354 7.207 8.375 1.00 94.25 79 THR A C 1
ATOM 613 O O . THR A 1 79 ? -13.512 7.431 8.026 1.00 94.25 79 THR A O 1
ATOM 616 N N . TYR A 1 80 ? -11.306 7.718 7.740 1.00 93.56 80 TYR A N 1
ATOM 617 C CA . TYR A 1 80 ? -11.421 8.483 6.509 1.00 93.56 80 TYR A CA 1
ATOM 618 C C . TYR A 1 80 ? -10.486 7.936 5.433 1.00 93.56 80 TYR A C 1
ATOM 620 O O . TYR A 1 80 ? -9.552 7.165 5.685 1.00 93.56 80 TYR A O 1
ATOM 628 N N . ARG A 1 81 ? -10.752 8.341 4.191 1.00 94.44 81 ARG A N 1
ATOM 629 C CA . ARG A 1 81 ? -9.938 7.998 3.025 1.00 94.44 81 ARG A CA 1
ATOM 630 C C . ARG A 1 81 ? -9.478 9.259 2.320 1.00 94.44 81 ARG A C 1
ATOM 632 O O . ARG A 1 81 ? -10.269 10.146 2.016 1.00 94.44 81 ARG A O 1
ATOM 639 N N . TYR A 1 82 ? -8.185 9.316 2.031 1.00 92.94 82 TYR A N 1
ATOM 640 C CA . TYR A 1 82 ? -7.564 10.499 1.452 1.00 92.94 82 TYR A CA 1
ATOM 641 C C . TYR A 1 82 ? -7.963 10.708 -0.021 1.00 92.94 82 TYR A C 1
ATOM 643 O O . TYR A 1 82 ? -7.933 9.767 -0.824 1.00 92.94 82 TYR A O 1
ATOM 651 N N . LYS A 1 83 ? -8.293 11.958 -0.383 1.00 94.81 83 LYS A N 1
ATOM 652 C CA . LYS A 1 83 ? -8.688 12.394 -1.740 1.00 94.81 83 LYS A CA 1
ATOM 653 C C . LYS A 1 83 ? -9.867 11.614 -2.342 1.00 94.81 83 LYS A C 1
ATOM 655 O O . LYS A 1 83 ? -9.860 11.296 -3.530 1.00 94.81 83 LYS A O 1
ATOM 660 N N . LEU A 1 84 ? -10.888 11.310 -1.536 1.00 93.81 84 LEU A N 1
ATOM 661 C CA . LEU A 1 84 ? -12.051 10.539 -1.993 1.00 93.81 84 LEU A CA 1
ATOM 662 C C . LEU A 1 84 ? -12.794 11.206 -3.168 1.00 93.81 84 LEU A C 1
ATOM 664 O O . LEU A 1 84 ? -13.264 10.499 -4.058 1.00 93.81 84 LEU A O 1
ATOM 668 N N . ALA A 1 85 ? -12.808 12.544 -3.219 1.00 95.75 85 ALA A N 1
ATOM 669 C CA . ALA A 1 85 ? -13.417 13.335 -4.293 1.00 95.75 85 ALA A CA 1
ATOM 670 C C . ALA A 1 85 ? -12.858 13.036 -5.701 1.00 95.75 85 ALA A C 1
ATOM 672 O O . ALA A 1 85 ? -13.527 13.298 -6.691 1.00 95.75 85 ALA A O 1
ATOM 673 N N . LEU A 1 86 ? -11.660 12.445 -5.811 1.00 96.12 86 LEU A N 1
ATOM 674 C CA . LEU A 1 86 ? -11.041 12.098 -7.098 1.00 96.12 86 LEU A CA 1
ATOM 675 C C . LEU A 1 86 ? -11.515 10.749 -7.672 1.00 96.12 86 LEU A C 1
ATOM 677 O O . LEU A 1 86 ? -10.971 10.282 -8.669 1.00 96.12 86 LEU A O 1
ATOM 681 N N . GLY A 1 87 ? -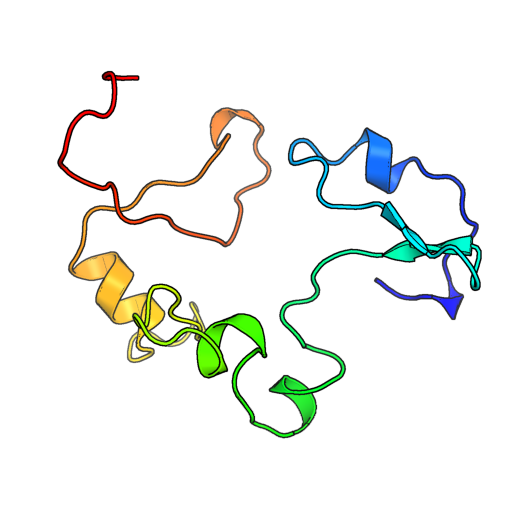12.473 10.072 -7.031 1.00 95.75 87 GLY A N 1
ATOM 682 C CA . GLY A 1 87 ? -13.130 8.878 -7.582 1.00 95.75 87 GLY A CA 1
ATOM 683 C C . GLY A 1 87 ? -12.300 7.584 -7.582 1.00 95.75 87 GLY A C 1
ATOM 684 O O . GLY A 1 87 ? -12.794 6.540 -7.999 1.00 95.75 87 GLY A O 1
ATOM 685 N N . THR A 1 88 ? -11.069 7.596 -7.064 1.00 95.44 88 THR A N 1
ATOM 686 C CA . THR A 1 88 ? -10.141 6.443 -7.077 1.00 95.44 88 THR A CA 1
ATOM 687 C C . THR A 1 88 ? -10.463 5.341 -6.062 1.00 95.44 88 THR A C 1
ATOM 689 O O . THR A 1 88 ? -9.831 4.286 -6.098 1.00 95.44 88 THR A O 1
ATOM 692 N N . LYS A 1 89 ? -11.413 5.579 -5.142 1.00 95.69 89 LYS A N 1
ATOM 693 C CA . LYS A 1 89 ? -11.879 4.631 -4.107 1.00 95.69 89 LYS A CA 1
ATOM 694 C C . LYS A 1 89 ? -10.716 3.867 -3.425 1.00 95.69 89 LYS A C 1
ATOM 696 O O . LYS A 1 89 ? -10.706 2.633 -3.453 1.00 95.69 89 LYS A O 1
ATOM 701 N N . PRO A 1 90 ? -9.734 4.561 -2.809 1.00 96.38 90 PRO A N 1
ATOM 702 C CA . PRO A 1 90 ? -8.533 3.922 -2.269 1.00 96.38 90 PRO A CA 1
ATOM 703 C C . PRO A 1 90 ? -8.872 2.891 -1.181 1.00 96.38 90 PRO A C 1
ATOM 705 O O . PRO A 1 90 ? -9.895 2.996 -0.499 1.00 96.38 90 PRO A O 1
ATOM 708 N N . LYS A 1 91 ? -7.989 1.899 -1.017 1.00 96.50 91 LYS A N 1
ATOM 709 C CA . LYS A 1 91 ? -8.118 0.784 -0.058 1.00 96.50 91 LYS A CA 1
ATOM 710 C C . LYS A 1 91 ? -7.202 0.924 1.163 1.00 96.50 91 LYS A C 1
ATOM 712 O O . LYS A 1 91 ? -6.893 -0.053 1.827 1.00 96.50 91 LYS A O 1
ATOM 717 N N . VAL A 1 92 ? -6.756 2.147 1.438 1.00 96.06 92 VAL A N 1
ATOM 718 C CA . VAL A 1 92 ? -6.035 2.505 2.662 1.00 96.06 92 VAL A CA 1
ATOM 719 C C . VAL A 1 92 ? -6.939 3.440 3.448 1.00 96.06 92 VAL A C 1
ATOM 721 O O . VAL A 1 92 ? -7.330 4.493 2.937 1.00 96.06 92 VAL A O 1
ATOM 724 N N . TYR A 1 93 ? -7.277 3.029 4.662 1.00 96.25 93 TYR A N 1
ATOM 725 C CA . TYR A 1 93 ? -8.131 3.759 5.589 1.00 96.25 93 TYR A CA 1
ATOM 726 C C . TYR A 1 93 ? -7.256 4.369 6.678 1.00 96.25 93 TYR A C 1
ATOM 728 O O . TYR A 1 93 ? -6.219 3.805 7.030 1.00 96.25 93 TYR A O 1
ATOM 736 N N . ARG A 1 94 ? -7.643 5.540 7.174 1.00 94.50 94 ARG A N 1
ATOM 737 C CA . ARG A 1 94 ? -6.911 6.258 8.217 1.00 94.50 94 ARG A CA 1
ATOM 738 C C . ARG A 1 94 ? -7.822 6.466 9.408 1.00 94.50 94 ARG A C 1
ATOM 740 O O . ARG A 1 94 ? -8.946 6.929 9.232 1.00 94.50 94 ARG A O 1
ATOM 747 N N . VAL A 1 95 ? -7.326 6.132 10.592 1.00 92.06 95 VAL A N 1
ATOM 748 C CA . VAL A 1 95 ? -7.959 6.514 11.855 1.00 92.06 95 VAL A CA 1
ATOM 749 C C . VAL A 1 95 ? -7.547 7.965 12.134 1.00 92.06 95 VAL A C 1
ATOM 751 O O . VAL A 1 95 ? -6.348 8.250 12.070 1.00 92.06 95 VAL A O 1
ATOM 754 N N . PRO A 1 96 ? -8.491 8.894 12.364 1.00 88.94 96 PRO A N 1
ATOM 755 C CA . PRO A 1 96 ? -8.159 10.271 12.706 1.00 88.94 96 PRO A CA 1
ATOM 756 C C . PRO A 1 96 ? -7.418 10.308 14.046 1.00 88.94 96 PRO A C 1
ATOM 758 O O . PRO A 1 96 ? -7.757 9.567 14.971 1.00 88.94 96 PRO A O 1
ATOM 761 N N . PHE A 1 97 ? -6.398 11.156 14.144 1.00 76.38 97 PHE A N 1
ATOM 762 C CA . PHE A 1 97 ? -5.653 11.363 15.381 1.00 76.38 97 PHE A CA 1
ATOM 763 C C . PHE A 1 97 ? -6.182 12.612 16.088 1.00 76.38 97 PHE A C 1
ATOM 765 O O . PHE A 1 97 ? -6.282 13.675 15.484 1.00 76.38 97 PHE A O 1
ATOM 772 N N . SER A 1 98 ? -6.506 12.511 17.376 1.00 62.00 98 SER A N 1
ATOM 773 C CA . SER A 1 98 ? -6.955 13.653 18.174 1.00 62.00 98 SER A CA 1
ATOM 774 C C . SER A 1 98 ? -5.824 14.194 19.054 1.00 62.00 98 SER A C 1
ATOM 776 O O . SER A 1 98 ? -5.772 13.898 20.246 1.00 62.00 98 SER A O 1
ATOM 778 N N . TYR A 1 99 ? -4.941 15.004 18.458 1.00 47.78 99 TYR A N 1
ATOM 779 C CA . TYR A 1 99 ? -4.314 16.163 19.111 1.00 47.78 99 TYR A CA 1
ATOM 780 C C . TYR A 1 99 ? -3.816 17.153 18.036 1.00 47.78 99 TYR A C 1
ATOM 782 O O . TYR A 1 99 ? -2.796 16.911 17.396 1.00 47.78 99 TYR A O 1
ATOM 790 N N . GLY A 1 100 ? -4.546 18.258 17.824 1.00 57.28 100 GLY A N 1
ATOM 791 C CA . GLY A 1 100 ? -4.093 19.399 17.009 1.00 57.28 100 GLY A CA 1
ATOM 792 C C . GLY A 1 100 ? -4.252 19.328 15.478 1.00 57.28 100 GLY A C 1
ATOM 793 O O . GLY A 1 100 ? -3.566 20.080 14.792 1.00 57.28 100 GLY A O 1
ATOM 794 N N . GLU A 1 101 ? -5.125 18.488 14.908 1.00 53.72 101 GLU A N 1
ATOM 795 C CA . GLU A 1 101 ? -5.435 18.562 13.465 1.00 53.72 101 GLU A CA 1
ATOM 796 C C . GLU A 1 101 ? -6.455 19.681 13.169 1.00 53.72 101 GLU A C 1
ATOM 798 O O . GLU A 1 101 ? -7.511 19.761 13.796 1.00 53.72 101 GLU A O 1
ATOM 803 N N . VAL A 1 102 ? -6.124 20.557 12.211 1.00 55.59 102 VAL A N 1
ATOM 804 C CA . VAL A 1 102 ? -7.014 21.616 11.708 1.00 55.59 102 VAL A CA 1
ATOM 805 C C . VAL A 1 102 ? -8.202 20.949 11.017 1.00 55.59 102 VAL A C 1
ATOM 807 O O . VAL A 1 102 ? -8.006 20.106 10.140 1.00 55.59 102 VAL A O 1
ATOM 810 N N . SER A 1 103 ? -9.419 21.316 11.423 1.00 48.94 103 SER A N 1
ATOM 811 C CA . SER A 1 103 ? -10.657 20.869 10.782 1.00 48.94 103 SER A CA 1
ATOM 812 C C . SER A 1 103 ? -10.570 21.092 9.275 1.00 48.94 103 SER A C 1
ATOM 814 O O . SER A 1 103 ? -10.208 22.189 8.844 1.00 48.94 103 SER A O 1
ATOM 816 N N . GLN A 1 104 ? -10.868 20.037 8.511 1.00 52.69 104 GLN A N 1
ATOM 817 C CA . GLN A 1 104 ? -10.949 20.098 7.052 1.00 52.69 104 GLN A CA 1
ATOM 818 C C . GLN A 1 104 ? -11.942 21.155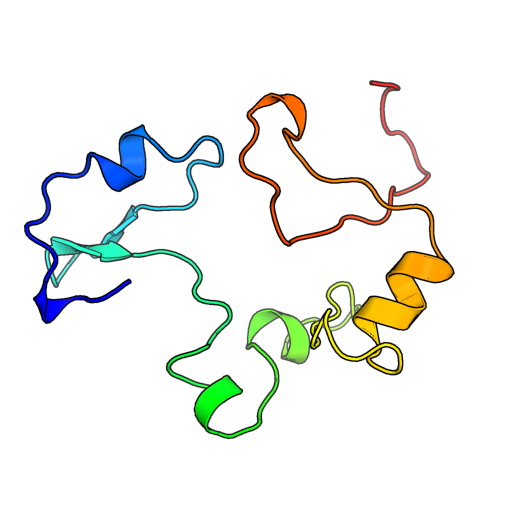 6.577 1.00 52.69 104 GLN A C 1
ATOM 820 O O . GLN A 1 104 ? -12.990 21.309 7.242 1.00 52.69 104 GLN A O 1
#

Sequence (104 aa):
MNPDLCVGCQYCIAACPYRVRFIHPVSKTADKCDFCRKTRLKEGRLPACVESCPTKALTFGNLDDPDSEVSRLLREKPTYRYKLALGTKPKVYRVPFSYGEVSQ